Protein AF-A0A3M1BP72-F1 (afdb_monomer)

Sequence (84 aa):
MVELKARLYDIGEELEALRREREELIKSIKEKAYVLDPQSFLPTLTAKTAELQELNSRLLQNLYRSSELLKEQSELKAKLGVLS

Secondary structure (DSSP, 8-state):
-HHHHHHHHHHHHHHHHHHHHHHHHHHHHHHHTTSS-HHHHHHHHHHHHHHHHHHHHHHHHHHHHHHHHHHHHHHHHHHHHH--

pLDDT: mean 78.38, std 8.52, range [46.28, 91.62]

Mean predicted aligned error: 8.9 Å

Foldseek 3Di:
DVVLVVLLVVLVVVLVVLVVVLVVLVVVLVVLVPPPDPVVSVVVVVVSVVVNVVSVVVNVVSVVVSVVSVVVVVVVVVVVVVVD

Solvent-accessible surface area (backbone atoms only — not comparable to full-atom values): 4726 Å² total; per-residue (Å²): 114,70,67,58,52,50,53,53,48,54,52,50,54,52,51,52,53,53,51,50,53,51,5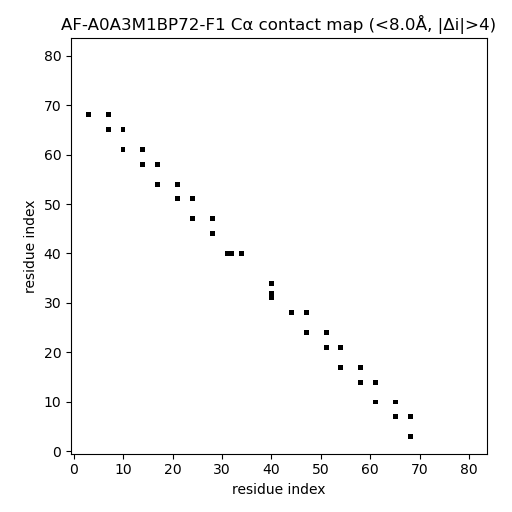1,53,49,52,49,53,51,59,63,54,66,72,52,96,49,69,77,76,39,49,63,56,50,52,52,54,49,51,52,50,52,52,51,50,51,53,51,51,53,53,52,50,53,52,51,50,55,53,49,54,52,51,53,51,50,51,56,55,66,72,74,108

Structure (mmCIF, N/CA/C/O backbone):
data_AF-A0A3M1BP72-F1
#
_entry.id   AF-A0A3M1BP72-F1
#
loop_
_atom_site.group_PDB
_atom_site.id
_atom_site.type_symbol
_atom_site.label_atom_id
_atom_site.label_alt_id
_atom_site.label_comp_id
_atom_site.label_asym_id
_atom_site.label_entity_id
_atom_site.label_seq_id
_atom_site.pdbx_PDB_ins_code
_atom_site.Cartn_x
_atom_site.Cartn_y
_atom_site.Cartn_z
_atom_site.occupancy
_atom_site.B_iso_or_equiv
_atom_site.auth_seq_id
_atom_site.auth_comp_id
_atom_site.auth_asym_id
_atom_site.auth_atom_id
_atom_site.pdbx_PDB_model_num
ATOM 1 N N . MET A 1 1 ? -19.340 -2.041 16.587 1.00 59.38 1 MET A N 1
ATOM 2 C CA . MET A 1 1 ? -18.366 -3.124 16.282 1.00 59.38 1 MET A CA 1
ATOM 3 C C . MET A 1 1 ? -18.434 -3.627 14.838 1.00 59.38 1 MET A C 1
ATOM 5 O O . MET A 1 1 ? -17.375 -3.884 14.285 1.00 59.38 1 MET A O 1
ATOM 9 N N . VAL A 1 2 ? -19.619 -3.770 14.225 1.00 67.81 2 VAL A N 1
ATOM 10 C CA . VAL A 1 2 ? -19.761 -4.213 12.818 1.00 67.81 2 VAL A CA 1
ATOM 11 C C . VAL A 1 2 ? -19.111 -3.230 11.832 1.00 67.81 2 VAL A C 1
ATOM 13 O O . VAL A 1 2 ? -18.358 -3.645 10.962 1.00 67.81 2 VAL A O 1
ATOM 16 N N . GLU A 1 3 ? -19.293 -1.927 12.046 1.00 77.19 3 GLU A N 1
ATOM 17 C CA . GLU A 1 3 ? -18.753 -0.874 11.171 1.00 77.19 3 GLU A CA 1
ATOM 18 C C . GLU A 1 3 ? -17.215 -0.796 11.169 1.00 77.19 3 GLU A C 1
ATOM 20 O O . GLU A 1 3 ? -16.595 -0.603 10.131 1.00 77.19 3 GLU A O 1
ATOM 25 N N . LEU A 1 4 ? -16.575 -1.034 12.318 1.00 73.06 4 LEU A N 1
ATOM 26 C CA . LEU A 1 4 ? -15.113 -1.058 12.429 1.00 73.06 4 LEU A CA 1
ATOM 27 C C . LEU A 1 4 ? -14.494 -2.257 11.696 1.00 73.06 4 LEU A C 1
ATOM 29 O O . LEU A 1 4 ? -13.435 -2.136 11.090 1.00 73.06 4 LEU A O 1
ATOM 33 N N . LYS A 1 5 ? -15.161 -3.417 11.748 1.00 74.94 5 LYS A N 1
ATOM 34 C CA . LYS A 1 5 ? -14.724 -4.609 11.012 1.00 74.94 5 LYS A CA 1
ATOM 35 C C . LYS A 1 5 ? -14.828 -4.404 9.503 1.00 74.94 5 LYS A C 1
ATOM 37 O O . LYS A 1 5 ? -13.911 -4.814 8.807 1.00 74.94 5 LYS A O 1
ATOM 42 N N . ALA A 1 6 ? -15.895 -3.757 9.029 1.00 79.38 6 ALA A N 1
ATOM 43 C CA . ALA A 1 6 ? -16.041 -3.402 7.619 1.00 79.38 6 ALA A CA 1
ATOM 44 C C . ALA A 1 6 ? -14.911 -2.461 7.170 1.00 79.38 6 ALA A C 1
ATOM 46 O O . ALA A 1 6 ? -14.184 -2.787 6.245 1.00 79.38 6 ALA A O 1
ATOM 47 N N . ARG A 1 7 ? -14.643 -1.385 7.924 1.00 77.06 7 ARG A N 1
ATOM 48 C CA . ARG A 1 7 ? -13.552 -0.445 7.602 1.00 77.06 7 ARG A CA 1
ATOM 49 C C . ARG A 1 7 ? -12.165 -1.100 7.572 1.00 77.06 7 ARG A C 1
ATOM 51 O O . ARG A 1 7 ? -11.360 -0.782 6.707 1.00 77.06 7 ARG A O 1
ATOM 58 N N . LEU A 1 8 ? -11.866 -2.007 8.507 1.00 77.06 8 LEU A N 1
ATOM 59 C CA . LEU A 1 8 ? -10.596 -2.748 8.503 1.00 77.06 8 LEU A CA 1
ATOM 60 C C . LEU A 1 8 ? -10.498 -3.732 7.331 1.00 77.06 8 LEU A C 1
ATOM 62 O O . LEU A 1 8 ? -9.408 -3.935 6.802 1.00 77.06 8 LEU A O 1
ATOM 66 N N . TYR A 1 9 ? -11.620 -4.338 6.943 1.00 80.38 9 TYR A N 1
ATOM 67 C CA . TYR A 1 9 ? -11.693 -5.217 5.783 1.00 80.38 9 TYR A CA 1
ATOM 68 C C . TYR A 1 9 ? -11.429 -4.436 4.487 1.00 80.38 9 TYR A C 1
ATOM 70 O O . TYR A 1 9 ? -10.546 -4.827 3.729 1.00 80.38 9 TYR A O 1
ATOM 78 N N . ASP A 1 10 ? -12.085 -3.287 4.306 1.00 83.44 10 ASP A N 1
ATOM 79 C CA . ASP A 1 10 ? -11.902 -2.414 3.140 1.00 83.44 10 ASP A CA 1
ATOM 80 C C . ASP A 1 10 ? -10.444 -1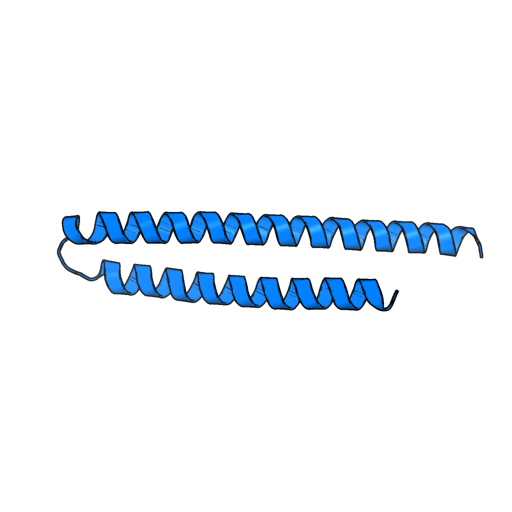.933 3.020 1.00 83.44 10 ASP A C 1
ATOM 82 O O . ASP A 1 10 ? -9.835 -2.020 1.955 1.00 83.44 10 ASP A O 1
ATOM 86 N N . ILE A 1 11 ? -9.827 -1.515 4.137 1.00 79.56 11 ILE A N 1
ATOM 87 C CA . ILE A 1 11 ? -8.399 -1.150 4.170 1.00 79.56 11 ILE A CA 1
ATOM 88 C C . ILE A 1 11 ? -7.515 -2.350 3.795 1.00 79.56 11 ILE A C 1
ATOM 90 O O . ILE A 1 11 ? -6.503 -2.183 3.118 1.00 79.56 11 ILE A O 1
ATOM 94 N N . GLY A 1 12 ? -7.874 -3.562 4.225 1.00 79.25 12 GLY A N 1
ATOM 95 C CA . GLY A 1 12 ? -7.160 -4.785 3.859 1.00 79.25 12 GLY A CA 1
ATOM 96 C C . GLY A 1 12 ? -7.200 -5.067 2.355 1.00 79.25 12 GLY A C 1
ATOM 97 O O . GLY A 1 12 ? -6.164 -5.387 1.770 1.00 79.25 12 GLY A O 1
ATOM 98 N N . GLU A 1 13 ? -8.362 -4.900 1.720 1.00 86.75 13 GLU A N 1
ATOM 99 C CA . GLU A 1 13 ? -8.502 -5.046 0.267 1.00 86.75 13 GLU A CA 1
ATOM 100 C C . GLU A 1 13 ? -7.709 -3.974 -0.494 1.00 86.75 13 GLU A C 1
ATOM 102 O O . GLU A 1 13 ? -6.995 -4.300 -1.446 1.00 86.75 13 GLU A O 1
ATOM 107 N N . GLU A 1 14 ? -7.742 -2.719 -0.036 1.00 83.31 14 GLU A N 1
ATOM 108 C CA . GLU A 1 14 ? -6.929 -1.641 -0.612 1.00 83.31 14 GLU A CA 1
ATOM 109 C C . GLU A 1 14 ? -5.423 -1.916 -0.489 1.00 83.31 14 GLU A C 1
ATOM 111 O O . GLU A 1 14 ? -4.668 -1.680 -1.434 1.00 83.31 14 GLU A O 1
ATOM 116 N N . LEU A 1 15 ? -4.963 -2.432 0.657 1.00 80.25 15 LEU A N 1
ATOM 117 C CA . LEU A 1 15 ? -3.553 -2.774 0.866 1.00 80.25 15 LEU A CA 1
ATOM 118 C C . LEU A 1 15 ? -3.092 -3.887 -0.081 1.00 80.25 15 LEU A C 1
ATOM 120 O O . LEU A 1 15 ? -1.992 -3.798 -0.629 1.00 80.25 15 LEU A O 1
ATOM 124 N N . GLU A 1 16 ? -3.914 -4.913 -0.308 1.00 83.81 16 GLU A N 1
ATOM 125 C CA . GLU A 1 16 ? -3.576 -5.975 -1.260 1.00 83.81 16 GLU A CA 1
ATOM 126 C C . GLU A 1 16 ? -3.601 -5.500 -2.715 1.00 83.81 16 GLU A C 1
ATOM 128 O O . GLU A 1 16 ? -2.726 -5.883 -3.496 1.00 83.81 16 GLU A O 1
ATOM 133 N N . ALA A 1 17 ? -4.540 -4.627 -3.085 1.00 85.12 17 ALA A N 1
ATOM 134 C CA . ALA A 1 17 ? -4.555 -4.013 -4.410 1.00 85.12 17 ALA A CA 1
ATOM 135 C C . ALA A 1 17 ? -3.272 -3.199 -4.661 1.00 85.12 17 ALA A C 1
ATOM 137 O O . ALA A 1 17 ? -2.572 -3.432 -5.649 1.00 85.12 17 ALA A O 1
ATOM 138 N N . LEU A 1 18 ? -2.895 -2.335 -3.712 1.00 78.75 18 LEU A N 1
ATOM 139 C CA . LEU A 1 18 ? -1.660 -1.549 -3.783 1.00 78.75 18 LEU A CA 1
ATOM 140 C C . LEU A 1 18 ? -0.409 -2.445 -3.802 1.00 78.75 18 LEU A C 1
ATOM 142 O O . LEU A 1 18 ? 0.554 -2.155 -4.515 1.00 78.75 18 LEU A O 1
ATOM 146 N N . ARG A 1 19 ? -0.400 -3.560 -3.056 1.00 82.38 19 ARG A N 1
ATOM 147 C CA . ARG A 1 19 ? 0.717 -4.519 -3.090 1.00 82.38 19 ARG A CA 1
ATOM 148 C C . ARG A 1 19 ? 0.877 -5.145 -4.477 1.00 82.38 19 ARG A C 1
ATOM 150 O O . ARG A 1 19 ? 2.007 -5.239 -4.956 1.00 82.38 19 ARG A O 1
ATOM 157 N N . ARG A 1 20 ? -0.221 -5.544 -5.126 1.00 88.00 20 ARG A N 1
ATOM 158 C CA . ARG A 1 20 ? -0.191 -6.112 -6.486 1.00 88.00 20 ARG A CA 1
ATOM 159 C C . ARG A 1 20 ? 0.287 -5.094 -7.515 1.00 88.00 20 ARG A C 1
ATOM 161 O O . ARG A 1 20 ? 1.193 -5.410 -8.282 1.00 88.00 20 ARG A O 1
ATOM 168 N N . GLU A 1 21 ? -0.230 -3.866 -7.472 1.00 82.38 21 GLU A N 1
ATOM 169 C CA . GLU A 1 21 ? 0.234 -2.776 -8.345 1.00 82.38 21 GLU A CA 1
ATOM 170 C C . GLU A 1 21 ? 1.743 -2.545 -8.197 1.00 82.38 21 GLU A C 1
ATOM 172 O O . GLU A 1 21 ? 2.469 -2.440 -9.187 1.00 82.38 21 GLU A O 1
ATOM 177 N N . ARG A 1 22 ? 2.256 -2.551 -6.960 1.00 78.62 22 ARG A N 1
ATOM 178 C CA . ARG A 1 22 ? 3.696 -2.437 -6.692 1.00 78.62 22 ARG A CA 1
ATOM 179 C C . ARG A 1 22 ? 4.501 -3.566 -7.339 1.00 78.62 22 ARG A C 1
ATOM 181 O O . ARG A 1 22 ? 5.581 -3.318 -7.876 1.00 78.62 22 ARG A O 1
ATOM 188 N N . GLU A 1 23 ? 4.023 -4.803 -7.248 1.00 85.12 23 GLU A N 1
ATOM 189 C CA . GLU A 1 23 ? 4.693 -5.975 -7.824 1.00 85.12 23 GLU A CA 1
ATOM 190 C C . GLU A 1 23 ? 4.728 -5.922 -9.353 1.00 85.12 23 GLU A C 1
ATOM 192 O O . GLU A 1 23 ? 5.782 -6.162 -9.951 1.00 85.12 23 GLU A O 1
ATOM 197 N N . GLU A 1 24 ? 3.621 -5.530 -9.984 1.00 87.19 24 GLU A N 1
ATOM 198 C CA . GLU A 1 24 ? 3.543 -5.317 -11.432 1.00 87.19 24 GLU A CA 1
ATOM 199 C C . GLU A 1 24 ? 4.476 -4.196 -11.890 1.00 87.19 24 GLU A C 1
ATOM 201 O O . GLU A 1 24 ? 5.186 -4.336 -12.890 1.00 87.19 24 GLU A O 1
ATOM 206 N N . LEU A 1 25 ? 4.552 -3.111 -11.120 1.00 79.06 25 LEU A N 1
ATOM 207 C CA . LEU A 1 25 ? 5.426 -1.987 -11.419 1.00 79.06 25 LEU A CA 1
ATOM 208 C C . LEU A 1 25 ? 6.903 -2.385 -11.370 1.00 79.06 25 LEU A C 1
ATOM 210 O O . LEU A 1 25 ? 7.667 -2.074 -12.284 1.00 79.06 25 LEU A O 1
ATOM 214 N N . ILE A 1 26 ? 7.300 -3.138 -10.339 1.00 77.31 26 ILE A N 1
ATOM 215 C CA . ILE A 1 26 ? 8.658 -3.681 -10.207 1.00 77.31 26 ILE A CA 1
ATOM 216 C C . ILE A 1 26 ? 8.979 -4.621 -11.371 1.00 77.31 26 ILE A C 1
ATOM 218 O O . ILE A 1 26 ? 10.082 -4.562 -11.920 1.00 77.31 26 ILE A O 1
ATOM 222 N N . LYS A 1 27 ? 8.033 -5.480 -11.764 1.00 85.75 27 LYS A N 1
ATOM 223 C CA . LYS A 1 27 ? 8.195 -6.365 -12.919 1.00 85.75 27 LYS A CA 1
ATOM 224 C C . LYS A 1 27 ? 8.399 -5.558 -14.206 1.00 85.75 27 LYS A C 1
ATOM 226 O O . LYS A 1 27 ? 9.366 -5.810 -14.918 1.00 85.75 27 LYS A O 1
ATOM 231 N N . SER A 1 28 ? 7.581 -4.530 -14.438 1.00 80.50 28 SER A N 1
ATOM 232 C CA . SER A 1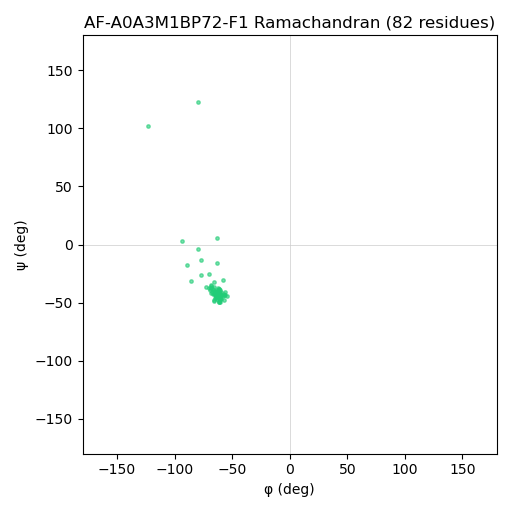 28 ? 7.692 -3.647 -15.606 1.00 80.50 28 SER A CA 1
ATOM 233 C C . SER A 1 28 ? 9.038 -2.915 -15.666 1.00 80.50 28 SER A C 1
ATOM 235 O O . SER A 1 28 ? 9.653 -2.831 -16.730 1.00 80.50 28 SER A O 1
ATOM 237 N N . ILE A 1 29 ? 9.539 -2.427 -14.526 1.00 74.56 29 ILE A N 1
ATOM 238 C CA . ILE A 1 29 ? 10.869 -1.804 -14.440 1.00 74.56 29 ILE A CA 1
ATOM 239 C C . ILE A 1 29 ? 11.959 -2.806 -14.835 1.00 74.56 29 ILE A C 1
ATOM 241 O O . ILE A 1 29 ? 12.832 -2.468 -15.631 1.00 74.56 29 ILE A O 1
ATOM 245 N N . LYS A 1 30 ? 11.905 -4.038 -14.308 1.00 76.06 30 LYS A N 1
ATOM 246 C CA . LYS A 1 30 ? 12.890 -5.090 -14.610 1.00 76.06 30 LYS A CA 1
ATOM 247 C C . LYS A 1 30 ? 12.882 -5.493 -16.085 1.00 76.06 30 LYS A C 1
ATOM 249 O O . LYS A 1 30 ? 13.950 -5.662 -16.663 1.00 76.06 30 LYS A O 1
ATOM 254 N N . GLU A 1 31 ? 11.703 -5.622 -16.689 1.00 78.81 31 GLU A N 1
ATOM 255 C CA . GLU A 1 31 ? 11.554 -5.958 -18.111 1.00 78.81 31 GLU A CA 1
ATOM 256 C C . GLU A 1 31 ? 12.106 -4.850 -19.016 1.00 78.81 31 GLU A C 1
ATOM 258 O O . GLU A 1 31 ? 12.808 -5.129 -19.986 1.00 78.81 31 GLU A O 1
ATOM 263 N N . LYS A 1 32 ? 11.855 -3.580 -18.674 1.00 68.69 32 LYS A N 1
ATOM 264 C CA . LYS A 1 32 ? 12.345 -2.434 -19.454 1.00 68.69 32 LYS A CA 1
ATOM 265 C C . LYS A 1 32 ? 13.829 -2.128 -19.239 1.00 68.69 32 LYS A C 1
ATOM 267 O O . LYS A 1 32 ? 14.465 -1.614 -20.153 1.00 68.69 32 LYS A O 1
ATOM 272 N N . ALA A 1 33 ? 14.396 -2.478 -18.084 1.00 65.62 33 ALA A N 1
ATOM 273 C CA . ALA A 1 33 ? 15.830 -2.336 -17.818 1.00 65.62 33 ALA A CA 1
ATOM 274 C C . ALA A 1 33 ? 16.706 -3.204 -18.743 1.00 65.62 33 ALA A C 1
ATOM 276 O O . ALA A 1 33 ? 17.904 -2.961 -18.850 1.00 65.62 33 ALA A O 1
ATOM 277 N N . TYR A 1 34 ? 16.118 -4.199 -19.419 1.00 62.38 34 TYR A N 1
ATOM 278 C CA . TYR A 1 34 ? 16.800 -5.066 -20.384 1.00 62.38 34 TYR A CA 1
ATOM 279 C C . TYR A 1 34 ? 16.980 -4.429 -21.777 1.00 62.38 34 TYR A C 1
ATOM 281 O O . TYR A 1 34 ? 17.593 -5.035 -22.657 1.00 62.38 34 TYR A O 1
ATOM 289 N N . VAL A 1 35 ? 16.445 -3.222 -22.005 1.00 61.69 35 VAL A N 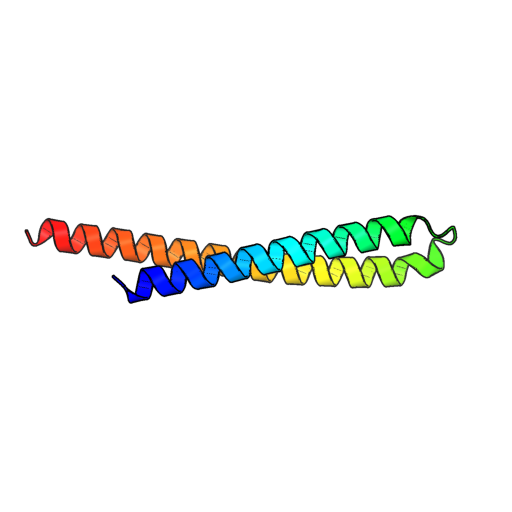1
ATOM 290 C CA . VAL A 1 35 ? 16.593 -2.494 -23.272 1.00 61.69 35 VAL A CA 1
ATOM 291 C C . VAL A 1 35 ? 17.972 -1.826 -23.310 1.00 61.69 35 VAL A C 1
ATOM 293 O O . VAL A 1 35 ? 18.317 -1.036 -22.439 1.00 61.69 35 VAL A O 1
ATOM 296 N N . LEU A 1 36 ? 18.758 -2.159 -24.337 1.00 57.66 36 LEU A N 1
ATOM 297 C CA . LEU A 1 36 ? 20.201 -1.903 -24.485 1.00 57.66 36 LEU A CA 1
ATOM 298 C C . LEU A 1 36 ? 20.644 -0.418 -24.540 1.00 57.66 36 LEU A C 1
ATOM 300 O O . LEU A 1 36 ? 21.829 -0.165 -24.745 1.00 57.66 36 LEU A O 1
ATOM 304 N N . ASP A 1 37 ? 19.748 0.557 -24.346 1.00 68.19 37 ASP A N 1
ATOM 305 C CA . ASP A 1 37 ? 20.080 1.991 -24.333 1.00 68.19 37 ASP A CA 1
ATOM 306 C C . ASP A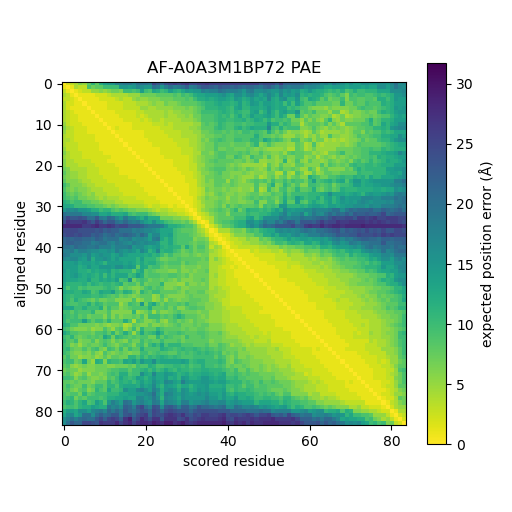 1 37 ? 19.664 2.681 -23.011 1.00 68.19 37 ASP A C 1
ATOM 308 O O . ASP A 1 37 ? 18.491 3.038 -22.826 1.00 68.19 37 ASP A O 1
ATOM 312 N N . PRO A 1 38 ? 20.626 2.936 -22.103 1.00 63.53 38 PRO A N 1
ATOM 313 C CA . PRO A 1 38 ? 20.398 3.587 -20.815 1.00 63.53 38 PRO A CA 1
ATOM 314 C C . PRO A 1 38 ? 19.763 4.985 -20.892 1.00 63.53 38 PRO A C 1
ATOM 316 O O . PRO A 1 38 ? 19.040 5.365 -19.968 1.00 63.53 38 PRO A O 1
ATOM 319 N N . GLN A 1 39 ? 19.998 5.765 -21.958 1.00 68.62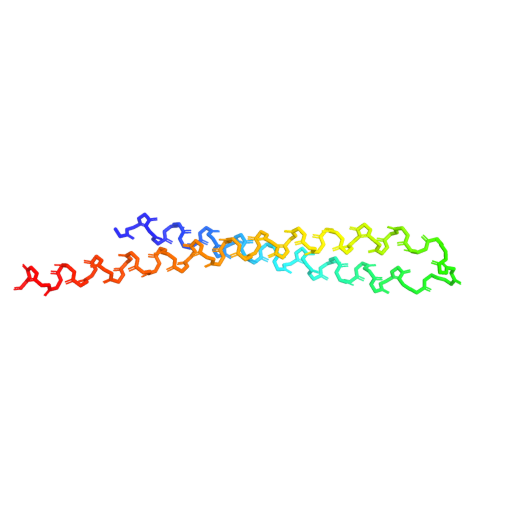 39 GLN A N 1
ATOM 320 C CA . GLN A 1 39 ? 19.487 7.143 -22.041 1.00 68.62 39 GLN A CA 1
ATOM 321 C C . GLN A 1 39 ? 17.976 7.187 -22.272 1.00 68.62 39 GLN A C 1
ATOM 323 O O . GLN A 1 39 ? 17.279 8.012 -21.681 1.00 68.62 39 GLN A O 1
ATOM 328 N N . SER A 1 40 ? 17.456 6.252 -23.066 1.00 68.12 40 SER A N 1
ATOM 329 C CA . SER A 1 40 ? 16.015 6.087 -23.281 1.00 68.12 40 SER A CA 1
ATOM 330 C C . SER A 1 40 ? 15.285 5.548 -22.038 1.00 68.12 40 SER A C 1
ATOM 332 O O . SER A 1 40 ? 14.094 5.805 -21.831 1.00 68.12 40 SER A O 1
ATOM 334 N N . PHE A 1 41 ? 16.009 4.832 -21.173 1.00 71.50 41 PHE A N 1
ATOM 335 C CA . PHE A 1 41 ? 15.457 4.164 -19.999 1.00 71.50 41 PHE A CA 1
ATOM 336 C C . PHE A 1 41 ? 15.354 5.076 -18.765 1.00 71.50 41 PHE A C 1
ATOM 338 O O . PHE A 1 41 ? 14.408 4.940 -17.987 1.00 71.50 41 PHE A O 1
ATOM 345 N N . LEU A 1 42 ? 16.258 6.051 -18.604 1.00 72.62 42 LEU A N 1
ATOM 346 C CA . LEU A 1 42 ? 16.295 6.969 -17.453 1.00 72.62 42 LEU A CA 1
ATOM 347 C C . LEU A 1 42 ? 14.977 7.732 -17.185 1.00 72.62 42 LEU A C 1
ATOM 349 O O . LEU A 1 42 ? 14.556 7.770 -16.022 1.00 72.62 42 LEU A O 1
ATOM 353 N N . PRO A 1 43 ? 14.274 8.298 -18.191 1.00 78.69 43 PRO A N 1
ATOM 354 C CA . PRO A 1 43 ? 12.984 8.954 -17.961 1.00 78.69 43 PRO A CA 1
ATOM 355 C C . PRO A 1 43 ? 11.907 7.971 -17.492 1.00 78.69 43 PRO A C 1
ATOM 357 O O . PRO A 1 43 ? 11.140 8.273 -16.579 1.00 78.69 43 PRO A O 1
ATOM 360 N N . THR A 1 44 ? 11.888 6.764 -18.069 1.00 78.12 44 THR A N 1
ATOM 361 C CA . THR A 1 44 ? 10.933 5.711 -17.692 1.00 78.12 44 THR A CA 1
ATOM 362 C C . THR A 1 44 ? 11.194 5.218 -16.272 1.00 78.12 44 THR A C 1
ATOM 364 O O . THR A 1 44 ? 10.252 5.055 -15.499 1.00 78.12 44 THR A O 1
ATOM 367 N N . LEU A 1 45 ? 12.462 5.017 -15.904 1.00 76.75 45 LEU A N 1
ATOM 368 C CA . LEU A 1 45 ? 12.860 4.633 -14.552 1.00 76.75 45 LEU A CA 1
ATOM 369 C C . LEU A 1 45 ? 12.475 5.717 -13.537 1.00 76.75 45 LEU A C 1
ATOM 371 O O . LEU A 1 45 ? 11.931 5.397 -12.483 1.00 76.75 45 LEU A O 1
ATOM 375 N N . THR A 1 46 ? 12.713 6.990 -13.862 1.00 81.56 46 THR A N 1
ATOM 376 C CA . THR A 1 46 ? 12.354 8.128 -13.002 1.00 81.56 46 THR A CA 1
ATOM 377 C C . THR A 1 46 ? 10.845 8.192 -12.772 1.00 81.56 46 THR A C 1
ATOM 379 O O . THR A 1 46 ? 10.411 8.242 -11.622 1.00 81.56 46 THR A O 1
ATOM 382 N N . ALA A 1 47 ? 10.039 8.100 -13.837 1.00 83.00 47 ALA A N 1
ATOM 383 C CA . ALA A 1 47 ? 8.579 8.087 -13.732 1.00 83.00 47 ALA A CA 1
ATOM 384 C C . ALA A 1 47 ? 8.082 6.908 -12.881 1.00 83.00 47 ALA A C 1
ATOM 386 O O . ALA A 1 47 ? 7.310 7.087 -11.943 1.00 83.00 47 ALA A O 1
ATOM 387 N N . LYS A 1 48 ? 8.608 5.705 -13.133 1.00 79.56 48 LYS A N 1
ATOM 388 C CA . LYS A 1 48 ? 8.250 4.498 -12.379 1.00 79.56 48 LYS A CA 1
ATOM 389 C C . LYS A 1 48 ? 8.688 4.553 -10.913 1.00 79.56 48 LYS A C 1
ATOM 391 O O . LYS A 1 48 ? 8.005 4.019 -10.045 1.00 79.56 48 LYS A O 1
ATOM 396 N N . THR A 1 49 ? 9.802 5.218 -10.622 1.00 81.62 49 THR A N 1
ATOM 397 C CA . THR A 1 49 ? 10.267 5.449 -9.248 1.00 81.62 49 THR A CA 1
ATOM 398 C C . THR A 1 49 ? 9.356 6.432 -8.514 1.00 81.62 49 THR A C 1
ATOM 400 O O . THR A 1 49 ? 9.043 6.200 -7.348 1.00 81.62 49 THR A O 1
ATOM 403 N N . ALA A 1 50 ? 8.880 7.483 -9.188 1.00 83.94 50 ALA A N 1
ATOM 404 C CA . ALA A 1 50 ? 7.907 8.413 -8.621 1.00 83.94 50 ALA A CA 1
ATOM 405 C C . ALA A 1 50 ? 6.565 7.718 -8.323 1.00 83.94 50 ALA A C 1
ATOM 407 O O . ALA A 1 50 ? 6.047 7.846 -7.216 1.00 83.94 50 ALA A O 1
ATOM 408 N N . GLU A 1 51 ? 6.062 6.896 -9.253 1.00 84.62 51 GLU A N 1
ATOM 409 C CA . GLU A 1 51 ? 4.865 6.065 -9.040 1.00 84.62 51 GLU A CA 1
ATOM 410 C C . GLU A 1 51 ? 5.034 5.128 -7.824 1.00 84.62 51 GLU A C 1
ATOM 412 O O . GLU A 1 51 ? 4.139 5.019 -6.985 1.00 84.62 51 GLU A O 1
ATOM 417 N N . LEU A 1 52 ? 6.210 4.502 -7.656 1.00 82.06 52 LEU A N 1
ATOM 418 C CA . LEU A 1 52 ? 6.519 3.684 -6.473 1.00 82.06 52 LEU A CA 1
ATOM 419 C C . LEU A 1 52 ? 6.533 4.495 -5.168 1.00 82.06 52 LEU A C 1
ATOM 421 O O . LEU A 1 52 ? 6.099 3.991 -4.131 1.00 82.06 52 LEU A O 1
ATOM 425 N N . GLN A 1 53 ? 7.057 5.722 -5.188 1.00 85.25 53 GLN A N 1
ATOM 426 C CA . GLN A 1 53 ? 7.088 6.600 -4.014 1.00 85.25 53 GLN A CA 1
ATOM 427 C C . GLN A 1 53 ? 5.684 7.047 -3.600 1.00 85.25 53 GLN A C 1
ATOM 429 O O . GLN A 1 53 ? 5.365 7.051 -2.407 1.00 85.25 53 GLN A O 1
ATOM 434 N N . GLU A 1 54 ? 4.834 7.376 -4.570 1.00 91.62 54 GLU A N 1
ATOM 435 C CA . GLU A 1 54 ? 3.435 7.716 -4.325 1.00 91.62 54 GLU A CA 1
ATOM 436 C C . GLU A 1 54 ? 2.677 6.519 -3.742 1.00 91.62 54 GLU A C 1
ATOM 438 O O . GLU A 1 54 ? 2.022 6.636 -2.703 1.00 91.62 54 GLU A O 1
ATOM 443 N N . LEU A 1 55 ? 2.845 5.340 -4.344 1.00 85.75 55 LEU A N 1
ATOM 444 C CA . LEU A 1 55 ? 2.212 4.112 -3.877 1.00 85.75 55 LEU A CA 1
ATOM 445 C C . LEU A 1 55 ? 2.661 3.746 -2.454 1.00 85.75 55 LEU A C 1
ATOM 447 O O . LEU A 1 55 ? 1.826 3.439 -1.603 1.00 85.75 55 LEU A O 1
ATOM 451 N N . ASN A 1 56 ? 3.959 3.854 -2.148 1.00 81.94 56 ASN A N 1
ATOM 452 C CA . ASN A 1 56 ? 4.468 3.667 -0.785 1.00 81.94 56 ASN A CA 1
ATOM 453 C C . ASN A 1 56 ? 3.868 4.674 0.206 1.00 81.94 56 ASN A C 1
ATOM 455 O O . ASN A 1 56 ? 3.550 4.305 1.336 1.00 81.94 56 ASN A O 1
ATOM 459 N N . SER A 1 57 ? 3.692 5.933 -0.199 1.00 90.00 57 SER A N 1
ATOM 460 C CA . SER A 1 57 ? 3.091 6.956 0.664 1.00 90.00 57 SER A CA 1
ATOM 461 C C . SER A 1 57 ? 1.632 6.624 0.986 1.00 90.00 57 SER A C 1
ATOM 463 O O . SER A 1 57 ? 1.221 6.713 2.144 1.00 90.00 57 SER A O 1
ATOM 465 N N . ARG A 1 58 ? 0.865 6.163 -0.010 1.00 85.88 58 ARG A N 1
ATOM 466 C CA . ARG A 1 58 ? -0.522 5.705 0.175 1.00 85.88 58 ARG A CA 1
ATOM 467 C C . ARG A 1 58 ? -0.601 4.472 1.080 1.00 85.88 58 ARG A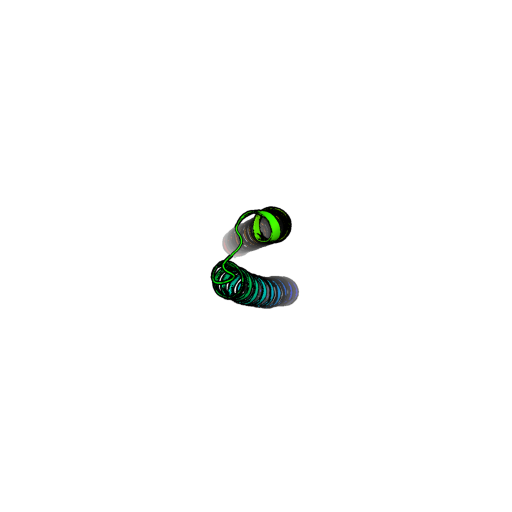 C 1
ATOM 469 O O . ARG A 1 58 ? -1.416 4.449 2.000 1.00 85.88 58 ARG A O 1
ATOM 476 N N . LEU A 1 59 ? 0.287 3.492 0.887 1.00 80.81 59 LEU A N 1
ATOM 477 C CA . LEU A 1 59 ? 0.396 2.315 1.761 1.00 80.81 59 LEU A CA 1
ATOM 478 C C . LEU A 1 59 ? 0.651 2.713 3.222 1.00 80.81 59 LEU A C 1
ATOM 480 O O . LEU A 1 59 ? -0.034 2.228 4.121 1.00 80.81 59 LEU A O 1
ATOM 484 N N . LEU A 1 60 ? 1.603 3.618 3.466 1.00 86.00 60 LEU A N 1
ATOM 485 C CA . LEU A 1 60 ? 1.926 4.088 4.817 1.00 86.00 60 LEU A CA 1
ATOM 486 C C . LEU A 1 60 ? 0.748 4.811 5.478 1.00 86.00 60 LEU A C 1
ATOM 488 O O . LEU A 1 60 ? 0.477 4.580 6.657 1.00 86.00 60 LEU A O 1
ATOM 492 N N . GLN A 1 61 ? 0.019 5.643 4.730 1.00 88.06 61 GLN A N 1
ATOM 493 C CA . GLN A 1 61 ? -1.185 6.306 5.242 1.00 88.06 61 GLN A CA 1
ATOM 494 C C . GLN A 1 61 ? -2.269 5.297 5.638 1.00 88.06 61 GLN A C 1
ATOM 496 O O . GLN A 1 61 ? -2.862 5.424 6.711 1.00 88.06 61 GLN A O 1
ATOM 501 N N . ASN A 1 62 ? -2.502 4.273 4.815 1.00 80.50 62 ASN A N 1
ATOM 502 C CA . ASN A 1 62 ? -3.485 3.233 5.119 1.00 80.50 62 ASN A CA 1
ATOM 503 C C . ASN A 1 62 ? -3.074 2.374 6.326 1.00 80.50 62 ASN A C 1
ATOM 505 O O . ASN A 1 62 ? -3.914 2.064 7.172 1.00 80.50 62 ASN A O 1
ATOM 509 N N . LEU A 1 63 ? -1.783 2.060 6.476 1.00 81.12 63 LEU A N 1
ATOM 510 C CA . LEU A 1 63 ? -1.266 1.377 7.668 1.00 81.12 63 LEU A CA 1
ATOM 511 C C . LEU A 1 63 ? -1.451 2.210 8.941 1.00 81.12 63 LEU A C 1
ATOM 513 O O . LEU A 1 63 ? -1.858 1.671 9.971 1.00 81.12 63 LEU A O 1
ATOM 517 N N . TYR A 1 64 ? -1.195 3.518 8.873 1.00 86.81 64 TYR A N 1
ATOM 518 C CA . TYR A 1 64 ? -1.409 4.419 10.003 1.00 86.81 64 TYR A CA 1
ATOM 519 C C . TYR A 1 64 ? -2.882 4.448 10.427 1.00 86.81 64 TYR A C 1
ATOM 521 O O . TYR A 1 64 ? -3.185 4.199 11.592 1.00 86.81 64 TYR A O 1
ATOM 529 N N . ARG A 1 65 ? -3.800 4.627 9.469 1.00 80.50 65 ARG A N 1
ATOM 530 C CA . ARG A 1 65 ? -5.251 4.587 9.722 1.00 80.50 65 ARG A CA 1
ATOM 531 C C . ARG A 1 65 ? -5.692 3.263 10.347 1.00 80.50 65 ARG A C 1
ATOM 533 O O . ARG A 1 65 ? -6.470 3.260 11.296 1.00 80.50 65 ARG A O 1
ATOM 540 N N . SER A 1 66 ? -5.179 2.137 9.850 1.00 79.81 66 SER A N 1
ATOM 541 C CA . SER A 1 66 ? -5.460 0.813 10.422 1.00 79.81 66 SER A CA 1
ATOM 542 C C . SER A 1 66 ? -5.002 0.711 11.885 1.00 79.81 66 SER A C 1
ATOM 544 O O . SER A 1 66 ? -5.750 0.242 12.743 1.00 79.81 66 SER A O 1
ATOM 546 N N . SER A 1 67 ? -3.805 1.220 12.195 1.00 81.50 67 SER A N 1
ATOM 547 C CA . SER A 1 67 ? -3.269 1.266 13.562 1.00 81.50 67 SER A CA 1
ATOM 548 C C . SER A 1 67 ? -4.137 2.109 14.506 1.00 81.50 67 SER A C 1
ATOM 550 O O . SER A 1 67 ? -4.446 1.669 15.617 1.00 81.50 67 SER A O 1
ATOM 552 N N . GLU A 1 68 ? -4.596 3.284 14.062 1.00 88.50 68 GLU A N 1
ATOM 553 C CA . GLU A 1 68 ? -5.498 4.139 14.846 1.00 88.50 68 GLU A CA 1
ATOM 554 C C . GLU A 1 68 ? -6.829 3.441 15.146 1.00 88.50 68 GLU A C 1
ATOM 556 O O . GLU A 1 68 ? -7.253 3.390 16.300 1.00 88.50 68 GLU A O 1
ATOM 561 N N . LEU A 1 69 ? -7.436 2.803 14.143 1.00 83.38 69 LEU A N 1
ATOM 562 C CA . LEU A 1 69 ? -8.686 2.054 14.302 1.00 83.38 69 LEU A CA 1
ATOM 563 C C . LEU A 1 69 ? -8.549 0.874 15.281 1.00 83.38 69 LEU A C 1
ATOM 565 O O . LEU A 1 69 ? -9.457 0.601 16.072 1.00 83.38 69 LEU A O 1
ATOM 569 N N . LEU A 1 70 ? -7.413 0.171 15.265 1.00 81.00 70 LEU A N 1
ATOM 570 C CA . LEU A 1 70 ? -7.121 -0.904 16.221 1.00 81.00 70 LEU A CA 1
ATOM 571 C C . LEU A 1 70 ? -6.912 -0.374 17.647 1.00 81.00 70 LEU A C 1
ATOM 573 O O . LEU A 1 70 ? -7.329 -1.016 18.622 1.00 81.00 70 LEU A O 1
ATOM 577 N N . LYS A 1 71 ? -6.304 0.807 17.786 1.00 87.56 71 LYS A N 1
ATOM 578 C CA . LYS A 1 71 ? -6.151 1.485 19.075 1.00 87.56 71 LYS A CA 1
ATOM 579 C C . LYS A 1 71 ? -7.508 1.912 19.637 1.00 87.56 71 LYS A C 1
ATOM 581 O O . LYS A 1 71 ? -7.822 1.553 20.771 1.00 87.56 71 LYS A O 1
ATOM 586 N N . GLU A 1 72 ? -8.347 2.564 18.833 1.00 84.31 72 GLU A N 1
ATOM 587 C CA . GLU A 1 72 ? -9.722 2.925 19.208 1.00 84.31 72 GLU A CA 1
ATOM 588 C C . GLU A 1 72 ? -10.535 1.695 19.636 1.00 84.31 72 GLU A C 1
ATOM 590 O O . GLU A 1 72 ? -11.252 1.729 20.639 1.00 84.31 72 GLU A O 1
ATOM 595 N N . GLN A 1 73 ? -10.384 0.566 18.928 1.00 82.19 73 GLN A N 1
ATOM 596 C CA . GLN A 1 73 ? -11.022 -0.695 19.314 1.00 82.19 73 GLN A CA 1
ATOM 597 C C . GLN A 1 73 ? -10.616 -1.146 20.718 1.00 82.19 73 GLN A C 1
ATOM 599 O O . GLN A 1 73 ? -11.454 -1.611 21.496 1.00 82.19 73 GLN A O 1
ATOM 604 N N . SER A 1 74 ? -9.321 -1.057 21.013 1.00 82.81 74 SER A N 1
ATOM 605 C CA . SER A 1 74 ? -8.742 -1.500 22.278 1.00 82.81 74 SER A CA 1
ATOM 606 C C . SER A 1 74 ? -9.209 -0.610 23.430 1.00 82.81 74 SER A C 1
ATOM 608 O O . SER A 1 74 ? -9.611 -1.121 24.474 1.00 82.81 74 SER A O 1
ATOM 610 N N . GLU A 1 75 ? -9.261 0.705 23.215 1.00 86.69 75 GLU A N 1
ATOM 611 C CA . GLU A 1 75 ? -9.783 1.672 24.186 1.00 86.69 75 GLU A CA 1
ATOM 612 C C . GLU A 1 75 ? -11.282 1.480 24.455 1.00 86.69 75 GLU A C 1
ATOM 614 O O . GLU A 1 75 ? -11.714 1.514 25.608 1.00 86.69 75 GLU A O 1
ATOM 619 N N . LEU A 1 76 ? -12.086 1.225 23.416 1.00 83.69 76 LEU A N 1
ATOM 620 C CA . LEU A 1 76 ? -13.512 0.920 23.569 1.00 83.69 76 LEU A CA 1
ATOM 621 C C . LEU A 1 76 ? -13.737 -0.377 24.354 1.00 83.69 76 LEU A C 1
ATOM 623 O O . LEU A 1 76 ? -14.600 -0.413 25.231 1.00 83.69 76 LEU A O 1
ATOM 627 N N . LYS A 1 77 ? -12.953 -1.429 24.082 1.00 82.12 77 LYS A N 1
ATOM 628 C CA . LYS A 1 77 ? -13.004 -2.681 24.855 1.00 82.12 77 LYS A CA 1
ATOM 629 C C . LYS A 1 77 ? -12.628 -2.460 26.318 1.00 82.12 77 LYS A C 1
ATOM 631 O O . LYS A 1 77 ? -13.318 -2.980 27.187 1.00 82.12 77 LYS A O 1
ATOM 636 N N . ALA A 1 78 ? -11.581 -1.680 26.587 1.00 83.50 78 ALA A N 1
ATOM 637 C CA . ALA A 1 78 ? -11.175 -1.351 27.950 1.00 83.50 78 ALA A CA 1
ATOM 638 C C . ALA A 1 78 ? -12.278 -0.582 28.694 1.00 83.50 78 ALA A C 1
ATOM 640 O O . ALA A 1 78 ? -12.633 -0.953 29.806 1.00 83.50 78 ALA A O 1
ATOM 641 N N . LYS A 1 79 ? -12.893 0.429 28.063 1.00 79.69 79 LYS A N 1
ATOM 642 C CA . LYS A 1 79 ? -14.021 1.174 28.650 1.00 79.69 79 LYS A CA 1
ATOM 643 C C . LYS A 1 79 ? -15.231 0.279 28.931 1.00 79.69 79 LYS A C 1
ATOM 645 O O . LYS A 1 79 ? -15.834 0.403 29.988 1.00 79.69 79 LYS A O 1
ATOM 650 N N . LEU A 1 80 ? -15.570 -0.630 28.016 1.00 78.56 80 LEU A N 1
ATOM 651 C CA . LEU A 1 80 ? -16.681 -1.571 28.199 1.00 78.56 80 LEU A CA 1
ATOM 652 C C . LEU A 1 80 ? -16.408 -2.605 29.301 1.00 78.56 80 LEU A C 1
ATOM 654 O O . LEU A 1 80 ? -17.324 -2.926 30.044 1.00 78.56 80 LEU A O 1
ATOM 658 N N . GLY A 1 81 ? -15.170 -3.090 29.431 1.00 71.12 81 GLY A N 1
ATOM 659 C CA . GLY A 1 81 ? -14.776 -4.042 30.478 1.00 71.12 81 GLY A CA 1
ATOM 660 C C . GLY A 1 81 ? -14.583 -3.429 31.870 1.00 71.12 81 GLY A C 1
ATOM 661 O O . GLY A 1 81 ? -14.489 -4.161 32.844 1.00 71.12 81 GLY A O 1
ATOM 662 N N . VAL A 1 82 ? -14.515 -2.098 31.978 1.00 59.78 82 VAL A N 1
ATOM 663 C CA . VAL A 1 82 ? -14.514 -1.368 33.263 1.00 59.78 82 VAL A CA 1
ATO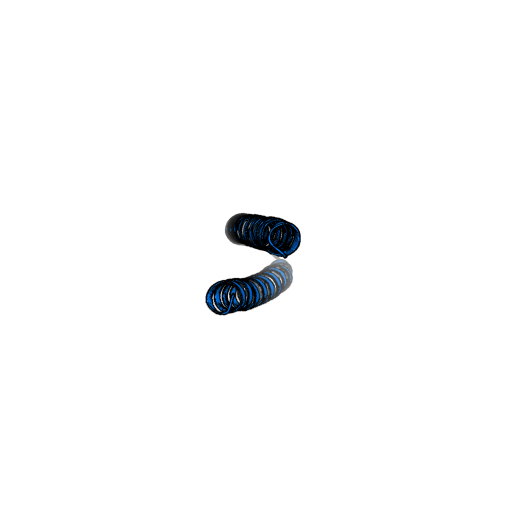M 664 C C . VAL A 1 82 ? -15.944 -1.030 33.7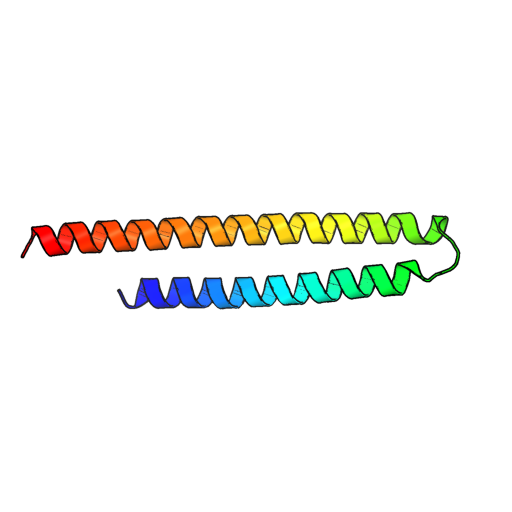19 1.00 59.78 82 VAL A C 1
ATOM 666 O O . VAL A 1 82 ? -16.167 -0.729 34.887 1.00 59.78 82 VAL A O 1
ATOM 669 N N . LEU A 1 83 ? -16.920 -1.086 32.806 1.00 56.06 83 LEU A N 1
ATOM 670 C CA . LEU A 1 83 ? -18.344 -0.839 33.073 1.00 56.06 83 LEU A CA 1
ATOM 671 C C . LEU A 1 83 ? -19.143 -2.124 33.380 1.00 56.06 83 LEU A C 1
ATOM 673 O O . LEU A 1 83 ? -20.361 -2.045 33.546 1.00 56.06 83 LEU A O 1
ATOM 677 N N . SER A 1 84 ? -18.475 -3.281 33.435 1.00 46.28 84 SER A N 1
ATOM 678 C CA . SER A 1 84 ? -19.022 -4.603 33.788 1.00 46.28 84 SER A CA 1
ATOM 679 C C . SER A 1 84 ? -18.563 -5.043 35.168 1.00 46.28 84 SER A C 1
ATOM 681 O O . SER A 1 84 ? -19.407 -5.570 35.922 1.00 46.28 84 SER A O 1
#

Radius of gyration: 19.8 Å; Cα contacts (8 Å, |Δi|>4): 18; chains: 1; bounding box: 40×15×58 Å

Nearest PDB structures (foldseek):
  7ubt-assembly1_A  TM=4.695E-01  e=5.355E-01  Homo sapiens
  4j7k-assembly2_D  TM=8.587E-01  e=5.676E+00  Bacillus anthracis str. Sterne
  4lws-assembly3_A  TM=4.919E-01  e=8.586E-01  Thermomonospora curvata DSM 43183
  6bl6-assembly1_A  TM=4.950E-01  e=2.526E+00  Salmonella enterica subsp. enterica serovar Typhimurium str. LT2
  4a55-assembly1_B  TM=4.308E-01  e=6.072E+00  Homo sapiens